Protein AF-A0A948CET1-F1 (afdb_monomer_lite)

Radius of gyration: 19.05 Å; chains: 1; bounding box: 49×16×58 Å

pLDDT: mean 86.16, std 8.29, range [54.81, 95.75]

Structure (mmCIF, N/CA/C/O backbone):
data_AF-A0A948CET1-F1
#
_entry.id   AF-A0A948CET1-F1
#
loop_
_atom_site.group_PDB
_atom_site.id
_atom_site.type_symbol
_atom_site.label_atom_id
_atom_site.label_alt_id
_atom_site.label_comp_id
_atom_site.label_asym_id
_atom_site.label_entity_id
_atom_site.label_seq_id
_atom_site.pdbx_PDB_ins_code
_atom_site.Cartn_x
_atom_site.Cartn_y
_atom_site.Cartn_z
_atom_site.occupancy
_atom_site.B_iso_or_equiv
_atom_site.auth_seq_id
_atom_site.auth_comp_id
_atom_site.auth_asym_id
_atom_site.auth_atom_id
_atom_site.pdbx_PDB_model_num
ATOM 1 N N . ALA A 1 1 ? -17.661 4.300 -6.082 1.00 70.94 1 ALA A N 1
ATOM 2 C CA . ALA A 1 1 ? -18.390 3.998 -4.827 1.00 70.94 1 ALA A CA 1
ATOM 3 C C . ALA A 1 1 ? -17.605 3.062 -3.899 1.00 70.94 1 ALA A C 1
ATOM 5 O O . ALA A 1 1 ? -17.357 3.451 -2.766 1.00 70.94 1 ALA A O 1
ATOM 6 N N . GLY A 1 2 ? -17.161 1.880 -4.358 1.00 86.94 2 GLY A N 1
ATOM 7 C CA . GLY A 1 2 ? -16.463 0.899 -3.504 1.00 86.94 2 GLY A CA 1
ATOM 8 C C . GLY A 1 2 ? -15.190 1.414 -2.816 1.00 86.94 2 GLY A C 1
ATOM 9 O O . GLY A 1 2 ? -15.046 1.249 -1.611 1.00 86.94 2 GLY A O 1
ATOM 10 N N . ILE A 1 3 ? -14.314 2.117 -3.545 1.00 87.12 3 ILE A N 1
ATOM 11 C CA . ILE A 1 3 ? -13.064 2.674 -2.987 1.00 87.12 3 ILE A CA 1
ATOM 12 C C . ILE A 1 3 ? -13.349 3.697 -1.878 1.00 87.12 3 ILE A C 1
ATOM 14 O O . ILE A 1 3 ? -12.733 3.655 -0.820 1.00 87.12 3 ILE A O 1
ATOM 18 N N . ALA A 1 4 ? -14.333 4.577 -2.079 1.00 90.00 4 ALA A N 1
ATOM 19 C CA . ALA A 1 4 ? -14.726 5.563 -1.074 1.00 90.00 4 ALA A CA 1
ATOM 20 C C . ALA A 1 4 ? -15.278 4.899 0.200 1.00 90.00 4 ALA A C 1
ATOM 22 O O . ALA A 1 4 ? -14.946 5.318 1.306 1.00 90.00 4 ALA A O 1
ATOM 23 N N . ALA A 1 5 ? -16.071 3.832 0.056 1.00 92.25 5 ALA A N 1
ATOM 24 C CA . ALA A 1 5 ? -16.561 3.060 1.196 1.00 92.25 5 ALA A CA 1
ATOM 25 C C . ALA A 1 5 ? -15.417 2.358 1.950 1.00 92.25 5 ALA A C 1
ATOM 27 O O . ALA A 1 5 ? -15.387 2.389 3.179 1.00 92.25 5 ALA A O 1
ATOM 28 N N . ALA A 1 6 ? -14.449 1.782 1.231 1.00 91.44 6 ALA A N 1
ATOM 29 C CA . ALA A 1 6 ? -13.263 1.167 1.828 1.00 91.44 6 ALA A CA 1
ATOM 30 C C . ALA A 1 6 ? -12.392 2.194 2.573 1.00 91.44 6 ALA A C 1
ATOM 32 O O . ALA A 1 6 ? -11.947 1.933 3.690 1.00 91.44 6 ALA A O 1
ATOM 33 N N . ALA A 1 7 ? -12.213 3.389 2.003 1.00 90.75 7 ALA A N 1
ATOM 34 C CA . ALA A 1 7 ? -11.509 4.488 2.657 1.00 90.75 7 ALA A CA 1
ATOM 35 C C . ALA A 1 7 ? -12.228 4.943 3.940 1.00 90.75 7 ALA A C 1
ATOM 37 O O . ALA A 1 7 ? -11.589 5.110 4.980 1.00 90.75 7 ALA A O 1
ATOM 38 N N . ALA A 1 8 ? -13.559 5.075 3.898 1.00 92.44 8 ALA A N 1
ATOM 39 C CA . ALA A 1 8 ? -14.362 5.412 5.072 1.00 92.44 8 ALA A CA 1
ATOM 40 C C . ALA A 1 8 ? -14.257 4.337 6.170 1.00 92.44 8 ALA A C 1
ATOM 42 O O . ALA A 1 8 ? -14.066 4.669 7.342 1.00 92.44 8 ALA A O 1
ATOM 43 N N . LEU A 1 9 ? -14.313 3.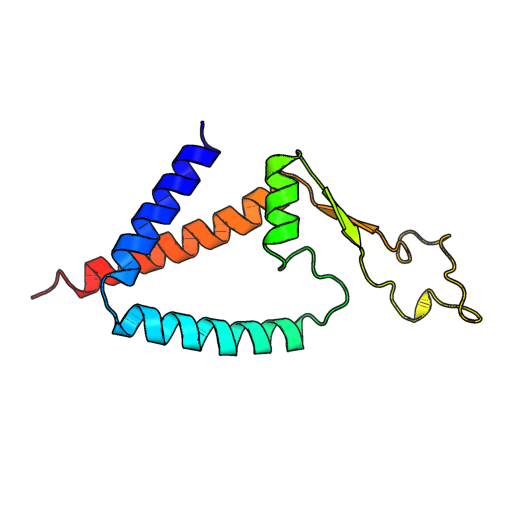053 5.792 1.00 93.06 9 LEU A N 1
ATOM 44 C CA . LEU A 1 9 ? -14.109 1.926 6.706 1.00 93.06 9 LEU A CA 1
ATOM 45 C C . LEU A 1 9 ? -12.721 1.986 7.362 1.00 93.06 9 LEU A C 1
ATOM 47 O O . LEU A 1 9 ? -12.606 1.816 8.576 1.00 93.06 9 LEU A O 1
ATOM 51 N N . GLY A 1 10 ? -11.678 2.262 6.576 1.00 90.38 10 GLY A N 1
ATOM 52 C CA . GLY A 1 10 ? -10.311 2.405 7.074 1.00 90.38 10 GLY A CA 1
ATOM 53 C C . GLY A 1 10 ? -10.173 3.545 8.080 1.00 90.38 10 GLY A C 1
ATOM 54 O O . GLY A 1 10 ? -9.629 3.342 9.165 1.00 90.38 10 GLY A O 1
ATOM 55 N N . GLY A 1 11 ? -10.734 4.717 7.771 1.00 89.44 11 GLY A N 1
ATOM 56 C CA . GLY A 1 11 ? -10.743 5.866 8.682 1.00 89.44 11 GLY A CA 1
ATOM 57 C C . GLY A 1 11 ? -11.474 5.578 9.997 1.00 89.44 11 GLY A C 1
ATOM 58 O O . GLY A 1 11 ? -10.976 5.909 11.077 1.00 89.44 11 GLY A O 1
ATOM 59 N N . TYR A 1 12 ? -12.619 4.897 9.925 1.00 91.06 12 TYR A N 1
ATOM 60 C CA . TYR A 1 12 ? -13.351 4.444 11.107 1.00 91.06 12 TYR A CA 1
ATOM 61 C C . TYR A 1 12 ? -12.523 3.465 11.955 1.00 91.06 12 TYR A C 1
ATOM 63 O O . TYR A 1 12 ? -12.376 3.659 13.165 1.00 91.06 12 TYR A O 1
ATOM 71 N N . ALA A 1 13 ? -11.932 2.446 11.325 1.00 88.25 13 ALA A N 1
ATOM 72 C CA . ALA A 1 13 ? -11.128 1.438 12.011 1.00 88.25 13 ALA A CA 1
ATOM 73 C C . ALA A 1 13 ? -9.892 2.047 12.691 1.00 88.25 13 ALA A C 1
ATOM 75 O O . ALA A 1 13 ? -9.616 1.709 13.847 1.00 88.25 13 ALA A O 1
ATOM 76 N N . LEU A 1 14 ? -9.202 2.972 12.011 1.00 86.75 14 LEU A N 1
ATOM 77 C CA . LEU A 1 14 ? -8.073 3.726 12.563 1.00 86.75 14 LEU A CA 1
ATOM 78 C C . LEU A 1 14 ? -8.490 4.549 13.776 1.00 86.75 14 LEU A C 1
ATOM 80 O O . LEU A 1 14 ? -7.829 4.473 14.806 1.00 86.75 14 LEU A O 1
ATOM 84 N N . THR A 1 15 ? -9.605 5.275 13.685 1.00 88.12 15 THR A N 1
ATOM 85 C CA . THR A 1 15 ? -10.104 6.123 14.779 1.00 88.12 15 THR A CA 1
ATOM 86 C C . THR A 1 15 ? -10.422 5.298 16.026 1.00 88.12 15 THR A C 1
ATOM 88 O O . THR A 1 15 ? -10.077 5.678 17.147 1.00 88.12 15 THR A O 1
ATOM 91 N N . MET A 1 16 ? -11.046 4.133 15.843 1.00 87.62 16 MET A N 1
ATOM 92 C CA . MET A 1 16 ? -11.332 3.217 16.947 1.00 87.62 16 MET A CA 1
ATOM 93 C C . MET A 1 16 ? -10.061 2.629 17.569 1.00 87.62 16 MET A C 1
ATOM 95 O O . MET A 1 16 ? -9.976 2.460 18.791 1.00 87.62 16 MET A O 1
ATOM 99 N N . LEU A 1 17 ? -9.048 2.370 16.743 1.00 82.88 17 LEU A N 1
ATOM 100 C CA . LEU A 1 17 ? -7.770 1.822 17.176 1.00 82.88 17 LEU A CA 1
ATOM 101 C C . LEU A 1 17 ? -6.917 2.870 17.924 1.00 82.88 17 LEU A C 1
ATOM 103 O O . LEU A 1 17 ? -6.379 2.576 18.995 1.00 82.88 17 LEU A O 1
ATOM 107 N N . SER A 1 18 ? -6.883 4.116 17.442 1.00 84.94 18 SER A N 1
ATOM 108 C CA . SER A 1 18 ? -6.117 5.240 18.007 1.00 84.94 18 SER A CA 1
ATOM 109 C C . SER A 1 18 ? -6.782 5.938 19.195 1.00 84.94 18 SER A C 1
ATOM 111 O O . SER A 1 18 ? -6.291 6.959 19.672 1.00 84.94 18 SER A O 1
ATOM 113 N N . ARG A 1 19 ? -7.887 5.396 19.718 1.00 84.25 19 ARG A N 1
ATOM 114 C CA . ARG A 1 19 ? -8.577 5.949 20.896 1.00 84.25 19 ARG A CA 1
ATOM 115 C C . ARG A 1 19 ? -7.709 5.938 22.169 1.00 84.25 19 ARG A C 1
ATOM 117 O O . ARG A 1 19 ? -8.041 6.605 23.142 1.00 84.25 19 ARG A O 1
ATOM 124 N N . SER A 1 20 ? -6.607 5.182 22.177 1.00 75.69 20 SER A N 1
ATOM 125 C CA . SER A 1 20 ? -5.612 5.166 23.256 1.00 75.69 20 SER A CA 1
ATOM 126 C C . SER A 1 20 ? -4.343 5.907 22.831 1.00 75.69 20 SER A C 1
ATOM 128 O O . SER A 1 20 ? -3.722 5.552 21.833 1.00 75.69 20 SER A O 1
ATOM 130 N N . THR A 1 21 ? -3.912 6.887 23.627 1.00 81.38 21 THR A N 1
ATOM 131 C CA . THR A 1 21 ? -2.649 7.620 23.417 1.00 81.38 21 THR A CA 1
ATOM 132 C C . THR A 1 21 ? -1.435 6.690 23.401 1.00 81.38 21 THR A C 1
ATOM 134 O O . THR A 1 21 ? -0.538 6.856 22.578 1.00 81.38 21 THR A O 1
ATOM 137 N N . VAL A 1 22 ? -1.441 5.660 24.254 1.00 82.69 22 VAL A N 1
ATOM 138 C CA . VAL A 1 22 ? -0.395 4.628 24.319 1.00 82.69 22 VAL A CA 1
ATOM 139 C C . VAL A 1 22 ? -0.308 3.850 23.009 1.00 82.69 22 VAL A C 1
ATOM 141 O O . VAL A 1 22 ? 0.791 3.585 22.528 1.00 82.69 22 VAL A O 1
ATOM 144 N N . PHE A 1 23 ? -1.453 3.525 22.401 1.00 82.25 23 PHE A N 1
ATOM 145 C CA . PHE A 1 23 ? -1.468 2.852 21.105 1.00 82.25 23 PHE A CA 1
ATOM 146 C C . PHE A 1 23 ? -0.824 3.722 20.024 1.00 82.25 23 PHE A C 1
ATOM 148 O O . PHE A 1 23 ? 0.033 3.237 19.293 1.00 82.25 23 PHE A O 1
ATOM 155 N N . SER A 1 24 ? -1.185 5.005 19.945 1.00 86.12 24 SER A N 1
ATOM 156 C CA . SER A 1 24 ? -0.628 5.913 18.936 1.00 86.12 24 SER A CA 1
ATOM 157 C C . SER A 1 24 ? 0.891 6.060 19.069 1.00 86.12 24 SER A C 1
ATOM 159 O O . SER A 1 24 ? 1.597 6.008 18.066 1.00 86.12 24 SER A O 1
ATOM 161 N N . LEU A 1 25 ? 1.412 6.168 20.297 1.00 89.56 25 LEU A N 1
ATOM 162 C CA . LEU A 1 25 ? 2.859 6.207 20.542 1.00 89.56 25 LEU A CA 1
ATOM 163 C C . LEU A 1 25 ? 3.547 4.896 20.145 1.00 89.56 25 LEU A C 1
ATOM 165 O O . LEU A 1 25 ? 4.567 4.919 19.458 1.00 89.56 25 LEU A O 1
ATOM 169 N N . GLY A 1 26 ? 2.971 3.757 20.539 1.00 88.12 26 GLY A N 1
ATOM 170 C CA . GLY A 1 26 ? 3.484 2.441 20.164 1.00 88.12 26 GLY A CA 1
ATOM 171 C C . GLY A 1 26 ? 3.471 2.217 18.651 1.00 88.12 26 GLY A C 1
ATOM 172 O O . GLY A 1 26 ? 4.425 1.667 18.110 1.00 88.12 26 GLY A O 1
ATOM 173 N N . LEU A 1 27 ? 2.436 2.695 17.957 1.00 87.75 27 LEU A N 1
ATOM 174 C CA . LEU A 1 27 ? 2.336 2.628 16.503 1.00 87.75 27 LEU A CA 1
ATOM 175 C C . LEU A 1 27 ? 3.413 3.481 15.833 1.00 87.75 27 LEU A C 1
ATOM 177 O O . LEU A 1 27 ? 4.091 2.986 14.941 1.00 87.75 27 LEU A O 1
ATOM 181 N N . LEU A 1 28 ? 3.603 4.732 16.264 1.00 90.81 28 LEU A N 1
ATOM 182 C CA . LEU A 1 28 ? 4.637 5.609 15.705 1.00 90.81 28 LEU A CA 1
ATOM 183 C C . LEU A 1 28 ? 6.038 5.013 15.886 1.00 90.81 28 LEU A C 1
ATOM 185 O O . LEU A 1 28 ? 6.826 5.007 14.943 1.00 90.81 28 LEU A O 1
ATOM 189 N N . PHE A 1 29 ? 6.324 4.468 17.071 1.00 93.62 29 PHE A N 1
ATOM 190 C CA . PHE A 1 29 ? 7.580 3.770 17.339 1.00 93.62 29 PHE A CA 1
ATOM 191 C C . PHE A 1 29 ? 7.725 2.495 16.495 1.00 93.62 29 PHE A C 1
ATOM 193 O O . PHE A 1 29 ? 8.774 2.241 15.910 1.00 93.62 29 PHE A O 1
ATOM 200 N N . GLY A 1 30 ? 6.662 1.698 16.393 1.00 91.44 30 GLY A N 1
ATOM 201 C CA . GLY A 1 30 ? 6.657 0.488 15.580 1.00 91.44 30 GLY A CA 1
ATOM 202 C C . GLY A 1 30 ? 6.904 0.790 14.105 1.00 91.44 30 GLY A C 1
ATOM 203 O O . GLY A 1 30 ? 7.733 0.134 13.486 1.00 91.44 30 GLY A O 1
ATOM 204 N N . VAL A 1 31 ? 6.240 1.808 13.553 1.00 89.81 31 VAL A N 1
ATOM 205 C CA . VAL A 1 31 ? 6.394 2.223 12.152 1.00 89.81 31 VAL A CA 1
ATOM 206 C C . VAL A 1 31 ? 7.791 2.776 11.884 1.00 89.81 31 VAL A C 1
ATOM 208 O O . VAL A 1 31 ? 8.366 2.448 10.850 1.00 89.81 31 VAL A O 1
ATOM 211 N N . SER A 1 32 ? 8.374 3.563 12.793 1.00 92.25 32 SER A N 1
ATOM 212 C CA . SER A 1 32 ? 9.725 4.098 12.586 1.00 92.25 32 SER A CA 1
ATOM 213 C C . SER A 1 32 ? 10.787 2.996 12.576 1.00 92.25 32 SER A C 1
ATOM 215 O O . SER A 1 32 ? 11.644 2.977 11.691 1.00 92.25 32 SER A O 1
ATOM 217 N N . VAL A 1 33 ? 10.698 2.035 13.500 1.00 94.50 33 VAL A N 1
ATOM 218 C CA . VAL A 1 33 ? 11.636 0.905 13.572 1.00 94.50 33 VAL A CA 1
ATOM 219 C C . VAL A 1 33 ? 11.405 -0.078 12.427 1.00 94.50 33 VAL A C 1
ATOM 221 O O . VAL A 1 33 ? 12.342 -0.412 11.703 1.00 94.50 33 VAL A O 1
ATOM 224 N N . ALA A 1 34 ? 10.165 -0.537 12.238 1.00 90.69 34 ALA A N 1
ATOM 225 C CA . ALA A 1 34 ? 9.838 -1.524 11.213 1.00 90.69 34 ALA A CA 1
ATOM 226 C C . ALA A 1 34 ? 10.038 -0.961 9.805 1.00 90.69 34 ALA A C 1
ATOM 228 O O . ALA A 1 34 ? 10.547 -1.672 8.947 1.00 90.69 34 ALA A O 1
ATOM 229 N N . GLY A 1 35 ? 9.699 0.311 9.576 1.00 86.50 35 GLY A N 1
ATOM 230 C CA . GLY A 1 35 ? 9.935 0.988 8.304 1.00 86.50 35 GLY A CA 1
ATOM 231 C C . GLY A 1 35 ? 11.422 1.061 7.967 1.00 86.50 35 GLY A C 1
ATOM 232 O O . GLY A 1 35 ? 11.812 0.702 6.860 1.00 86.50 35 GLY A O 1
ATOM 233 N N . GLY A 1 36 ? 12.267 1.428 8.936 1.00 86.38 36 GLY A N 1
ATOM 234 C CA . GLY A 1 36 ? 13.720 1.418 8.749 1.00 86.38 36 GLY A CA 1
ATOM 235 C C . GLY A 1 36 ? 14.268 0.021 8.445 1.00 86.38 36 GLY A C 1
ATOM 236 O O . GLY A 1 36 ? 15.061 -0.142 7.519 1.00 86.38 36 GLY A O 1
ATOM 237 N N . LEU A 1 37 ? 13.807 -1.000 9.177 1.00 89.56 37 LEU A N 1
ATOM 238 C CA . LEU A 1 37 ? 14.216 -2.389 8.945 1.00 89.56 37 LEU A CA 1
ATOM 239 C C . LEU A 1 37 ? 13.790 -2.887 7.558 1.00 89.56 37 LEU A C 1
ATOM 241 O O . LEU A 1 37 ? 14.565 -3.539 6.867 1.00 89.56 37 LEU A O 1
ATOM 245 N N . LEU A 1 38 ? 12.562 -2.569 7.154 1.0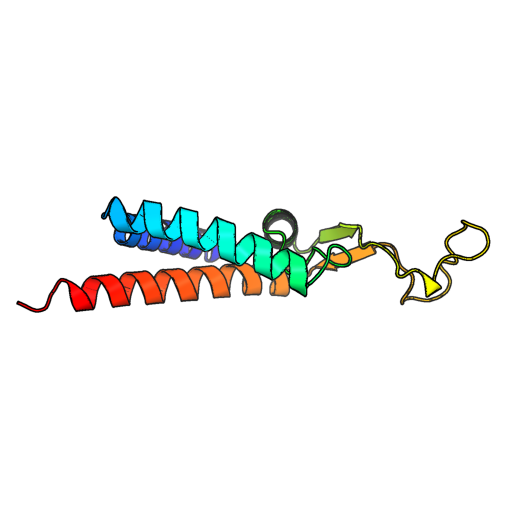0 85.31 38 LEU A N 1
ATOM 246 C CA . LEU A 1 38 ? 11.976 -2.982 5.884 1.00 85.31 38 LEU A CA 1
ATOM 247 C C . LEU A 1 38 ? 12.680 -2.319 4.694 1.00 85.31 38 LEU A C 1
ATOM 249 O O . LEU A 1 38 ? 12.957 -2.975 3.694 1.00 85.31 38 LEU A O 1
ATOM 253 N N . LEU A 1 39 ? 13.053 -1.045 4.817 1.00 83.44 39 LEU A N 1
ATOM 254 C CA . LEU A 1 39 ? 13.874 -0.373 3.808 1.00 83.44 39 LEU A CA 1
ATOM 255 C C . LEU A 1 39 ? 15.284 -0.970 3.725 1.00 83.44 39 LEU A C 1
ATOM 257 O O . LEU A 1 39 ? 15.829 -1.097 2.630 1.00 83.44 39 LEU A O 1
ATOM 261 N N . ALA A 1 40 ? 15.862 -1.383 4.856 1.00 85.94 40 ALA A N 1
ATOM 262 C CA . ALA A 1 40 ? 17.171 -2.029 4.874 1.00 85.94 40 ALA A CA 1
ATOM 263 C C . ALA A 1 40 ? 17.167 -3.416 4.205 1.00 85.94 40 ALA A C 1
ATOM 265 O O . ALA A 1 40 ? 18.179 -3.807 3.627 1.00 85.94 40 ALA A O 1
ATOM 266 N N . THR A 1 41 ? 16.057 -4.162 4.266 1.00 85.44 41 THR A N 1
ATOM 267 C CA . THR A 1 41 ? 15.962 -5.502 3.661 1.00 85.44 41 THR A CA 1
ATOM 268 C C . THR A 1 41 ? 15.617 -5.471 2.178 1.00 85.44 41 THR A C 1
ATOM 270 O O . THR A 1 41 ? 16.169 -6.259 1.414 1.00 85.44 41 THR A O 1
ATOM 273 N N . ILE A 1 42 ? 14.707 -4.586 1.766 1.00 80.06 42 ILE A N 1
ATOM 274 C CA . ILE A 1 42 ? 14.238 -4.496 0.374 1.00 80.06 42 ILE A CA 1
ATOM 275 C C . ILE A 1 42 ? 15.238 -3.702 -0.482 1.00 80.06 42 ILE A C 1
ATOM 277 O O . ILE A 1 42 ? 15.424 -3.992 -1.665 1.00 80.06 42 ILE A O 1
ATOM 281 N N . GLY A 1 43 ? 15.945 -2.748 0.129 1.00 74.00 43 GLY A N 1
ATOM 282 C CA . GLY A 1 43 ? 16.860 -1.850 -0.564 1.00 74.00 43 GLY A CA 1
ATOM 283 C C . GLY A 1 43 ? 16.130 -0.811 -1.432 1.00 74.00 43 GLY A C 1
ATOM 284 O O . GLY A 1 43 ? 14.922 -0.893 -1.639 1.00 74.00 43 GLY A O 1
ATOM 285 N N . PRO A 1 44 ? 16.850 0.196 -1.955 1.00 71.50 44 PRO A N 1
ATOM 286 C CA . PRO A 1 44 ? 16.245 1.328 -2.664 1.00 71.50 44 PRO A CA 1
ATOM 287 C C . PRO A 1 44 ? 15.897 1.043 -4.134 1.00 71.50 44 PRO A C 1
ATOM 289 O O . PRO A 1 44 ? 15.451 1.948 -4.830 1.00 71.50 44 PRO A O 1
ATOM 292 N N . ARG A 1 45 ? 16.150 -0.174 -4.635 1.00 75.31 45 ARG A N 1
ATOM 293 C CA . ARG A 1 45 ? 16.154 -0.449 -6.082 1.00 75.31 45 ARG A CA 1
ATOM 294 C C . ARG A 1 45 ? 14.759 -0.448 -6.698 1.00 7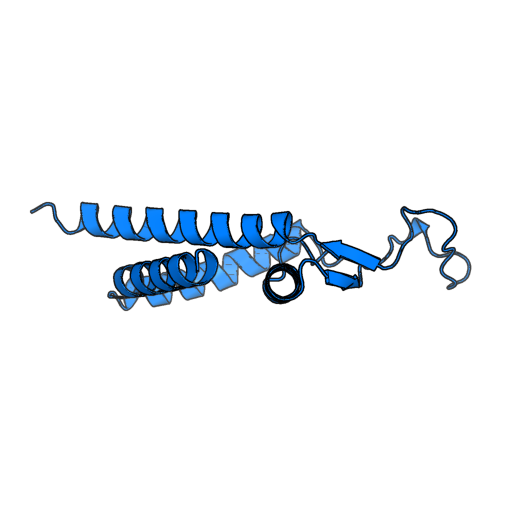5.31 45 ARG A C 1
ATOM 296 O O . ARG A 1 45 ? 14.585 0.117 -7.770 1.00 75.31 45 ARG A O 1
ATOM 303 N N . ASP A 1 46 ? 13.781 -1.028 -6.004 1.00 81.19 46 ASP A N 1
ATOM 304 C CA . ASP A 1 46 ? 12.385 -1.055 -6.443 1.00 81.19 46 ASP A CA 1
ATOM 305 C C . ASP A 1 46 ? 11.443 -0.560 -5.329 1.00 81.19 46 ASP A C 1
ATOM 307 O O . ASP A 1 46 ? 11.002 -1.342 -4.480 1.00 81.19 46 ASP A O 1
ATOM 311 N N . PRO A 1 47 ? 11.134 0.750 -5.295 1.00 81.81 47 PRO A N 1
ATOM 312 C CA . PRO A 1 47 ? 10.255 1.320 -4.278 1.00 81.81 47 PRO A CA 1
ATOM 313 C C . PRO A 1 47 ? 8.765 1.037 -4.530 1.00 81.81 47 PRO A C 1
ATOM 315 O O . PRO A 1 47 ? 7.952 1.202 -3.618 1.00 81.81 47 PRO A O 1
ATOM 318 N N . GLY A 1 48 ? 8.372 0.603 -5.730 1.00 84.19 48 GLY A N 1
ATOM 319 C CA . GLY A 1 48 ? 6.966 0.519 -6.148 1.00 84.19 48 GLY A CA 1
ATOM 320 C C . GLY A 1 48 ? 6.053 -0.317 -5.243 1.00 84.19 48 GLY A C 1
ATOM 321 O O . GLY A 1 48 ? 4.924 0.108 -4.980 1.00 84.19 48 GLY A O 1
ATOM 322 N N . PRO A 1 49 ? 6.486 -1.479 -4.720 1.00 86.81 49 PRO A N 1
ATOM 323 C CA . PRO A 1 49 ? 5.661 -2.295 -3.829 1.00 86.81 49 PRO A CA 1
ATOM 324 C C . PRO A 1 49 ? 5.361 -1.662 -2.467 1.00 86.81 49 PRO A C 1
ATOM 326 O O . PRO A 1 49 ? 4.338 -1.987 -1.857 1.00 86.81 49 PRO A O 1
ATOM 329 N N . VAL A 1 50 ? 6.244 -0.784 -1.985 1.00 87.62 50 VAL A N 1
ATOM 330 C CA . VAL A 1 50 ? 6.217 -0.256 -0.612 1.00 87.62 50 VAL A CA 1
ATOM 331 C C . VAL A 1 50 ? 5.854 1.220 -0.538 1.00 87.62 50 VAL A C 1
ATOM 333 O O . VAL A 1 50 ? 5.326 1.648 0.486 1.00 87.62 50 VAL A O 1
ATOM 336 N N . ASP A 1 51 ? 6.102 1.991 -1.597 1.00 89.62 51 ASP A N 1
ATOM 337 C CA . ASP A 1 51 ? 5.816 3.420 -1.624 1.00 89.62 51 ASP A CA 1
ATOM 338 C C . ASP A 1 51 ? 4.297 3.661 -1.692 1.00 89.62 51 ASP A C 1
ATOM 340 O O . ASP A 1 51 ? 3.653 3.349 -2.705 1.00 89.62 51 ASP A O 1
ATOM 344 N N . PRO A 1 52 ? 3.689 4.241 -0.643 1.00 91.06 52 PRO A N 1
ATOM 345 C CA . PRO A 1 52 ? 2.258 4.504 -0.641 1.00 91.06 52 PRO A CA 1
ATOM 346 C C . PRO A 1 52 ? 1.858 5.509 -1.730 1.00 91.06 52 PRO A C 1
ATOM 348 O O . PRO A 1 52 ? 0.743 5.444 -2.234 1.00 91.06 52 PRO A O 1
ATOM 351 N N . THR A 1 53 ? 2.742 6.415 -2.139 1.00 93.00 53 THR A N 1
ATOM 352 C CA . THR A 1 53 ? 2.447 7.442 -3.147 1.00 93.00 53 THR A CA 1
ATOM 353 C C . THR A 1 53 ? 2.265 6.823 -4.528 1.00 93.00 53 THR A C 1
ATOM 355 O O . THR A 1 53 ? 1.294 7.132 -5.219 1.00 93.00 53 THR A O 1
ATOM 358 N N . ILE A 1 54 ? 3.153 5.902 -4.912 1.00 93.94 54 ILE A N 1
ATOM 359 C CA . ILE A 1 54 ? 3.084 5.201 -6.203 1.00 93.94 54 ILE A CA 1
ATOM 360 C C . ILE A 1 54 ? 1.820 4.334 -6.259 1.00 93.94 54 ILE A C 1
ATOM 362 O O . ILE A 1 54 ? 1.071 4.380 -7.235 1.00 93.94 54 ILE A O 1
ATOM 366 N N . ASN A 1 55 ? 1.522 3.590 -5.188 1.00 94.75 55 ASN A N 1
ATOM 367 C CA . ASN A 1 55 ? 0.315 2.762 -5.133 1.00 94.75 55 ASN A CA 1
ATOM 368 C C . ASN A 1 55 ? -0.972 3.615 -5.129 1.00 94.75 55 ASN A C 1
ATOM 370 O O . ASN A 1 55 ? -1.956 3.217 -5.753 1.00 94.75 55 ASN A O 1
ATOM 374 N N . ALA A 1 56 ? -0.978 4.802 -4.503 1.00 94.06 56 ALA A N 1
ATOM 375 C CA . ALA A 1 56 ? -2.100 5.747 -4.589 1.00 94.06 56 ALA A CA 1
ATOM 376 C C . ALA A 1 56 ? -2.349 6.192 -6.030 1.00 94.06 56 ALA A C 1
ATOM 378 O O . ALA A 1 56 ? -3.485 6.159 -6.506 1.00 94.06 56 ALA A O 1
ATOM 379 N N . GLN A 1 57 ? -1.284 6.594 -6.724 1.00 94.62 57 GLN A N 1
ATOM 380 C CA . GLN A 1 57 ? -1.369 7.031 -8.113 1.00 94.62 57 GLN A CA 1
ATOM 381 C C . GLN A 1 57 ? -1.877 5.911 -9.018 1.00 94.62 57 GLN A C 1
ATOM 383 O O . GLN A 1 57 ? -2.775 6.161 -9.816 1.00 94.62 57 GLN A O 1
ATOM 388 N N . ALA A 1 58 ? -1.400 4.676 -8.827 1.00 94.62 58 ALA A N 1
ATOM 389 C CA . ALA A 1 58 ? -1.897 3.515 -9.563 1.00 94.62 58 ALA A CA 1
ATOM 390 C C . ALA A 1 58 ? -3.412 3.306 -9.384 1.00 94.62 58 ALA A C 1
ATOM 392 O O . ALA A 1 58 ? -4.097 2.913 -10.323 1.00 94.62 58 ALA A O 1
ATOM 393 N N . VAL A 1 59 ? -3.963 3.599 -8.202 1.00 94.62 59 VAL A N 1
ATOM 394 C CA . VAL A 1 59 ? -5.411 3.489 -7.959 1.00 94.62 59 VAL A CA 1
ATOM 395 C C . VAL A 1 59 ? -6.200 4.633 -8.592 1.00 94.62 59 VAL A C 1
ATOM 397 O O . VAL A 1 59 ? -7.293 4.414 -9.110 1.00 94.62 59 VAL A O 1
ATOM 400 N N . ILE A 1 60 ? -5.673 5.855 -8.535 1.00 93.56 60 ILE A N 1
ATOM 401 C CA . ILE A 1 60 ? -6.366 7.054 -9.027 1.00 93.56 60 ILE A CA 1
ATOM 402 C C . ILE A 1 60 ? -6.361 7.114 -10.558 1.00 93.56 60 ILE A C 1
ATOM 404 O O . ILE A 1 60 ? -7.364 7.505 -11.152 1.00 93.56 60 ILE A O 1
ATOM 408 N N . ALA A 1 61 ? -5.241 6.746 -11.181 1.00 95.12 61 ALA A N 1
ATOM 409 C CA . ALA A 1 61 ? -5.003 6.900 -12.614 1.00 95.12 61 ALA A CA 1
ATOM 410 C C . ALA A 1 61 ? -5.206 5.609 -13.433 1.00 95.12 61 ALA A C 1
ATOM 412 O O . ALA A 1 61 ? -4.949 5.626 -14.631 1.00 95.12 61 ALA A O 1
ATOM 413 N N . ASP A 1 62 ? -5.692 4.524 -12.815 1.00 94.12 62 ASP A N 1
ATOM 414 C CA . ASP A 1 62 ? -5.803 3.190 -13.436 1.00 94.12 62 ASP A CA 1
ATOM 415 C C . ASP A 1 62 ? -4.450 2.652 -13.939 1.00 94.12 62 ASP A C 1
ATOM 417 O O . ASP A 1 62 ? -4.264 2.232 -15.079 1.00 94.12 62 ASP A O 1
ATOM 421 N N . GLY A 1 63 ? -3.474 2.695 -13.038 1.00 93.31 63 GLY A N 1
ATOM 422 C CA . GLY A 1 63 ? -2.083 2.350 -13.275 1.00 93.31 63 GLY A CA 1
ATOM 423 C C . GLY A 1 63 ? -1.156 3.563 -13.239 1.00 93.31 63 GLY A C 1
ATOM 424 O O . GLY A 1 63 ? -1.575 4.711 -13.369 1.00 93.31 63 GLY A O 1
ATOM 425 N N . THR A 1 64 ? 0.127 3.316 -12.990 1.00 95.56 64 THR A N 1
ATOM 426 C CA . THR A 1 64 ? 1.166 4.351 -13.040 1.00 95.56 64 THR A CA 1
ATOM 427 C C . THR A 1 64 ? 2.512 3.747 -13.416 1.00 95.56 64 THR A C 1
ATOM 429 O O . THR A 1 64 ? 2.755 2.557 -13.201 1.00 95.56 64 THR A O 1
ATOM 432 N N . THR A 1 65 ? 3.400 4.576 -13.951 1.00 93.75 65 THR A N 1
ATOM 433 C CA . THR A 1 65 ? 4.805 4.236 -14.180 1.00 93.75 65 THR A CA 1
ATOM 434 C C . THR A 1 65 ? 5.682 5.041 -13.236 1.00 93.75 65 THR A C 1
ATOM 436 O O . THR A 1 65 ? 5.423 6.221 -13.004 1.00 93.75 65 THR A O 1
ATOM 439 N N . TYR A 1 66 ? 6.730 4.425 -12.709 1.00 90.69 66 TYR A N 1
ATOM 440 C CA . TYR A 1 66 ? 7.646 5.043 -11.756 1.00 90.69 66 TYR A CA 1
ATOM 441 C C . TYR A 1 66 ? 9.088 4.686 -12.095 1.00 90.69 66 TYR A C 1
ATOM 443 O O . TYR A 1 66 ? 9.349 3.736 -12.829 1.00 90.69 66 TYR A O 1
ATOM 451 N N . TYR A 1 67 ? 10.027 5.465 -11.568 1.00 88.38 67 TYR A N 1
ATOM 452 C CA . TYR A 1 67 ? 11.442 5.191 -11.766 1.00 88.38 67 TYR A CA 1
ATOM 453 C C . TYR A 1 67 ? 11.888 4.009 -10.901 1.00 88.38 67 TYR A C 1
ATOM 455 O O . TYR A 1 67 ? 11.631 3.989 -9.694 1.00 88.38 67 TYR A O 1
ATOM 463 N N . VAL A 1 68 ? 12.574 3.056 -11.523 1.00 88.94 68 VAL A N 1
ATOM 464 C CA . VAL A 1 68 ? 13.242 1.926 -10.864 1.00 88.94 68 VAL A CA 1
ATOM 465 C C . VAL A 1 68 ? 14.726 2.074 -11.145 1.00 88.94 68 VAL A C 1
ATOM 467 O O . VAL A 1 68 ? 15.102 2.321 -12.288 1.00 88.94 68 VAL A O 1
ATOM 470 N N . GLU A 1 69 ? 15.560 1.941 -10.116 1.00 85.56 69 GLU A N 1
ATOM 471 C CA . GLU A 1 69 ? 17.008 2.036 -10.295 1.00 85.56 69 GLU A CA 1
ATOM 472 C C . GLU A 1 69 ? 17.510 0.777 -11.020 1.00 85.56 69 GLU A C 1
ATOM 474 O O . GLU A 1 69 ? 17.402 -0.323 -10.456 1.00 85.56 69 GLU A O 1
ATOM 479 N N . PRO A 1 70 ? 18.065 0.899 -12.243 1.00 84.69 70 PRO A N 1
ATOM 480 C CA . PRO A 1 70 ? 18.579 -0.254 -12.961 1.00 84.69 70 PRO A CA 1
ATOM 481 C C . PRO A 1 70 ? 19.726 -0.915 -12.183 1.00 84.69 70 PRO A C 1
ATOM 483 O O . PRO A 1 70 ? 20.542 -0.230 -11.562 1.00 84.69 70 PRO A O 1
ATOM 486 N N . PRO A 1 71 ? 19.834 -2.252 -12.199 1.00 83.06 71 PRO A N 1
ATOM 487 C CA . PRO A 1 71 ? 20.930 -2.934 -11.526 1.00 83.06 71 PRO A CA 1
ATOM 488 C C . PRO A 1 71 ? 22.276 -2.620 -12.195 1.00 83.06 71 PRO A C 1
ATOM 490 O O . PRO A 1 71 ? 22.345 -2.422 -13.405 1.00 83.06 71 PRO A O 1
ATOM 493 N N . ASP A 1 72 ? 23.371 -2.677 -11.428 1.00 83.94 72 ASP A N 1
ATOM 494 C CA . ASP A 1 72 ? 24.725 -2.309 -11.889 1.00 83.94 72 ASP A CA 1
ATOM 495 C C . ASP A 1 72 ? 25.157 -3.032 -13.184 1.00 83.94 72 ASP A C 1
ATOM 497 O O . ASP A 1 72 ? 25.901 -2.484 -13.992 1.00 83.94 72 ASP A O 1
ATOM 501 N N . LYS A 1 73 ? 24.631 -4.246 -13.429 1.00 83.62 73 LYS A N 1
ATOM 502 C CA . LYS A 1 73 ? 24.851 -5.037 -14.658 1.00 83.62 73 LYS A CA 1
ATOM 503 C C . LYS A 1 73 ? 24.404 -4.330 -15.949 1.00 83.62 73 LYS A C 1
ATOM 505 O O . LYS A 1 73 ? 24.842 -4.719 -17.027 1.00 83.62 73 LYS A O 1
ATOM 510 N N . CYS A 1 74 ? 23.528 -3.336 -15.839 1.00 83.81 74 CYS A N 1
ATOM 511 C CA . CYS A 1 74 ? 22.945 -2.592 -16.954 1.00 83.81 74 CYS A CA 1
ATOM 512 C C . CYS A 1 74 ? 23.772 -1.369 -17.370 1.00 83.81 74 CYS A C 1
ATOM 514 O O . CYS A 1 74 ? 23.473 -0.736 -18.386 1.00 83.81 74 CYS A O 1
ATOM 516 N N . TYR A 1 75 ? 24.818 -1.040 -16.609 1.00 83.50 75 TYR A N 1
ATOM 517 C CA . TYR A 1 75 ? 25.707 0.076 -16.895 1.00 83.50 75 TYR A CA 1
ATOM 518 C C . TYR A 1 75 ? 26.985 -0.423 -17.580 1.00 83.50 75 TYR A C 1
ATOM 520 O O . TYR A 1 75 ? 27.731 -1.234 -17.027 1.00 83.50 75 TYR A O 1
ATOM 528 N N . ARG A 1 76 ? 27.280 0.099 -18.778 1.00 81.12 76 ARG A N 1
ATOM 529 C CA . ARG A 1 76 ? 28.582 -0.068 -19.446 1.00 81.12 76 ARG A CA 1
ATOM 530 C C . ARG A 1 76 ? 29.141 1.305 -19.795 1.00 81.12 76 ARG A C 1
ATOM 532 O O . ARG A 1 76 ? 28.447 2.110 -20.409 1.00 81.12 76 ARG A O 1
ATOM 539 N N . ASP A 1 77 ? 30.374 1.588 -19.384 1.00 79.81 77 ASP A N 1
ATOM 540 C CA . ASP A 1 77 ? 31.043 2.878 -19.621 1.00 79.81 77 ASP A CA 1
ATOM 541 C C . ASP A 1 77 ? 30.211 4.100 -19.164 1.00 79.81 77 ASP A C 1
ATOM 543 O O . ASP A 1 77 ? 30.139 5.113 -19.854 1.00 79.81 77 ASP A O 1
ATOM 547 N N . ASN A 1 78 ? 29.544 3.997 -18.005 1.00 73.50 78 ASN A N 1
ATOM 548 C CA . ASN A 1 78 ? 28.613 5.004 -17.461 1.00 73.50 78 ASN A CA 1
ATOM 549 C C . ASN A 1 78 ? 27.403 5.328 -18.360 1.00 73.50 78 ASN A C 1
ATOM 551 O O . ASN A 1 78 ? 26.725 6.332 -18.146 1.00 73.50 78 ASN A O 1
ATOM 555 N N . SER A 1 79 ? 27.111 4.478 -19.346 1.00 75.19 79 SER A N 1
ATOM 556 C CA . SER A 1 79 ? 25.911 4.554 -20.175 1.00 75.19 79 SER A CA 1
ATOM 557 C C . SER A 1 79 ? 24.973 3.386 -19.870 1.00 75.19 79 SER A C 1
ATOM 559 O O . SER A 1 79 ? 25.417 2.247 -19.695 1.00 75.19 79 SER A O 1
ATOM 561 N N . LEU A 1 80 ? 23.675 3.684 -19.776 1.00 72.00 80 LEU A N 1
ATOM 562 C CA . LEU A 1 80 ? 22.622 2.679 -19.646 1.00 72.00 80 LEU A CA 1
ATOM 563 C C . LEU A 1 80 ? 22.437 1.972 -20.988 1.00 72.00 80 LEU A C 1
ATOM 565 O O . LEU A 1 80 ? 22.172 2.621 -22.002 1.00 72.00 80 LEU A O 1
ATOM 569 N N . PHE A 1 81 ? 22.567 0.647 -20.997 1.00 71.56 81 PHE A N 1
ATOM 570 C CA . PHE A 1 81 ? 22.314 -0.156 -22.190 1.00 71.56 81 PHE A CA 1
ATOM 571 C C . PHE A 1 81 ? 20.876 -0.695 -22.154 1.00 71.56 81 PHE A C 1
ATOM 573 O O . PHE A 1 81 ? 20.614 -1.806 -21.704 1.00 71.56 81 PHE A O 1
ATOM 580 N N . ASP A 1 82 ? 19.931 0.124 -22.618 1.00 66.94 82 ASP A N 1
ATOM 581 C CA . ASP A 1 82 ? 18.475 -0.102 -22.543 1.00 66.94 82 ASP A CA 1
ATOM 582 C C . ASP A 1 82 ? 17.952 -1.062 -23.636 1.00 66.94 82 ASP A C 1
ATOM 584 O O . ASP A 1 82 ? 16.977 -0.794 -24.331 1.00 66.94 82 ASP A O 1
ATOM 588 N N . THR A 1 83 ? 18.678 -2.154 -23.900 1.00 67.06 83 THR A N 1
ATOM 589 C CA . THR A 1 83 ? 18.269 -3.169 -24.901 1.00 67.06 83 THR A CA 1
ATOM 590 C C . THR A 1 83 ? 17.718 -4.440 -24.255 1.00 67.06 83 THR A C 1
ATOM 592 O O . THR A 1 83 ? 17.131 -5.273 -24.942 1.00 67.06 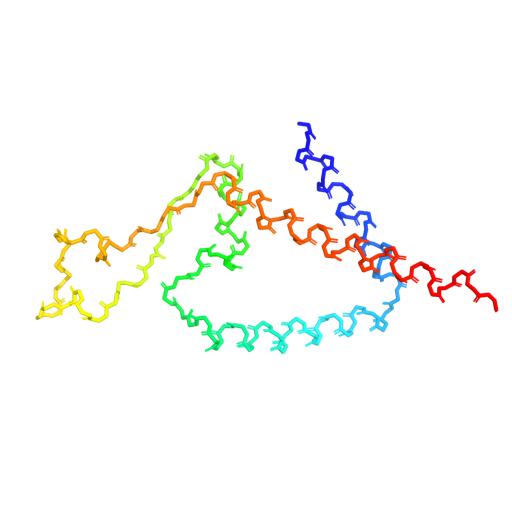83 THR A O 1
ATOM 595 N N . ASP A 1 84 ? 17.893 -4.587 -22.940 1.00 72.81 84 ASP A N 1
ATOM 596 C CA . ASP A 1 84 ? 17.358 -5.688 -22.143 1.00 72.81 84 ASP A CA 1
ATOM 597 C C . ASP A 1 84 ? 16.146 -5.182 -21.335 1.00 72.81 84 ASP A C 1
ATOM 599 O O . ASP A 1 84 ? 16.281 -4.169 -20.644 1.00 72.81 84 ASP A O 1
ATOM 603 N N . PRO A 1 85 ? 14.969 -5.838 -21.387 1.00 70.25 85 PRO A N 1
ATOM 604 C CA . PRO A 1 85 ? 13.829 -5.484 -20.536 1.00 70.25 85 PRO A CA 1
ATOM 605 C C . PRO A 1 85 ? 14.161 -5.480 -19.032 1.00 70.25 85 PRO A C 1
ATOM 607 O O . PRO A 1 85 ? 13.567 -4.699 -18.287 1.00 70.25 85 PRO A O 1
ATOM 610 N N . ASP A 1 86 ? 15.148 -6.266 -18.586 1.00 74.25 86 ASP A N 1
ATOM 611 C CA . ASP A 1 86 ? 15.643 -6.250 -17.199 1.00 74.25 86 ASP A CA 1
ATOM 612 C C . ASP A 1 86 ? 16.424 -4.970 -16.835 1.00 74.25 86 ASP A C 1
ATOM 614 O O . ASP A 1 86 ? 16.748 -4.750 -15.665 1.00 74.25 86 ASP A O 1
ATOM 618 N N . CYS A 1 87 ? 16.766 -4.147 -17.828 1.00 81.75 87 CYS A N 1
ATOM 619 C CA . CYS A 1 87 ? 17.507 -2.896 -17.680 1.00 81.75 87 CYS A CA 1
ATOM 620 C C . CYS A 1 87 ? 16.632 -1.649 -17.839 1.00 81.75 87 CYS A C 1
ATOM 622 O O . CYS A 1 87 ? 17.162 -0.536 -17.859 1.00 81.75 87 CYS A O 1
ATOM 624 N N . SER A 1 88 ? 15.307 -1.819 -17.905 1.00 83.75 88 SER A N 1
ATOM 625 C CA . SER A 1 88 ? 14.398 -0.681 -17.978 1.00 83.75 88 SER A CA 1
ATOM 626 C C . SER A 1 88 ? 14.450 0.138 -16.681 1.00 83.75 88 SER A C 1
ATOM 628 O O . SER A 1 88 ? 14.341 -0.394 -15.576 1.00 83.75 88 SER A O 1
ATOM 630 N N . ALA A 1 89 ? 14.578 1.458 -16.817 1.00 85.75 89 ALA A N 1
ATOM 631 C CA . ALA A 1 89 ? 14.521 2.395 -15.691 1.00 85.75 89 ALA A CA 1
ATOM 632 C C . ALA A 1 89 ? 13.075 2.748 -15.279 1.00 85.75 89 ALA A C 1
ATOM 634 O O . ALA A 1 89 ? 12.840 3.708 -14.541 1.00 85.75 89 ALA A O 1
ATOM 635 N N . GLN A 1 90 ? 12.087 2.017 -15.806 1.00 88.25 90 GLN A N 1
ATOM 636 C CA . GLN A 1 90 ? 10.664 2.282 -15.619 1.00 88.25 90 GLN A CA 1
ATOM 637 C C . GLN A 1 90 ? 9.969 1.033 -15.082 1.00 88.25 90 GLN A C 1
ATOM 639 O O . GLN A 1 90 ? 9.835 0.029 -15.776 1.00 88.25 90 GLN A O 1
ATOM 644 N N . GLY A 1 91 ? 9.472 1.117 -13.854 1.00 88.00 91 GLY A N 1
ATOM 645 C CA . GLY A 1 91 ? 8.528 0.155 -13.306 1.00 88.00 91 GLY A CA 1
ATOM 646 C C . GLY A 1 91 ? 7.098 0.554 -13.654 1.00 88.00 91 GLY A C 1
ATOM 647 O O . GLY A 1 91 ? 6.770 1.740 -13.721 1.00 88.00 91 GLY A O 1
ATOM 648 N N . ALA A 1 92 ? 6.224 -0.432 -13.836 1.00 92.44 92 ALA A N 1
ATOM 649 C CA . ALA A 1 92 ? 4.788 -0.220 -13.973 1.00 92.44 92 ALA A CA 1
ATOM 650 C C . ALA A 1 92 ? 4.062 -0.800 -12.757 1.00 92.44 92 ALA A C 1
ATOM 652 O O . ALA A 1 92 ? 4.425 -1.860 -12.248 1.00 92.44 92 ALA A O 1
ATOM 653 N N . ARG A 1 93 ? 3.020 -0.111 -12.294 1.00 93.75 93 ARG A N 1
ATOM 654 C CA . ARG A 1 93 ? 2.080 -0.628 -11.295 1.00 93.75 93 ARG A CA 1
ATOM 655 C C . ARG A 1 93 ? 0.688 -0.565 -11.868 1.00 93.75 93 ARG A C 1
ATOM 657 O O . ARG A 1 93 ? 0.242 0.486 -12.324 1.00 93.75 93 ARG A O 1
ATOM 664 N N . SER A 1 94 ? 0.001 -1.690 -11.815 1.00 95.75 94 SER A N 1
ATOM 665 C CA . SER A 1 94 ? -1.397 -1.793 -12.207 1.00 95.75 94 SER A CA 1
ATOM 666 C C . SER A 1 94 ? -2.331 -1.289 -11.102 1.00 95.75 94 SER A C 1
ATOM 668 O O . SER A 1 94 ? -1.984 -1.280 -9.915 1.00 95.75 94 SER A O 1
ATOM 670 N N . LEU A 1 95 ? -3.566 -0.945 -11.481 1.00 94.62 95 LEU A N 1
ATOM 671 C CA . LEU A 1 95 ? -4.658 -0.677 -10.540 1.00 94.62 95 LEU A CA 1
ATOM 672 C C . LEU A 1 95 ? -4.819 -1.811 -9.518 1.00 94.62 95 LEU A C 1
ATOM 674 O O . LEU A 1 95 ? -4.995 -1.558 -8.327 1.00 94.62 95 LEU A O 1
ATOM 678 N N . GLY A 1 96 ? -4.746 -3.064 -9.979 1.00 95.25 96 GLY A N 1
ATOM 679 C CA . GLY A 1 96 ? -4.914 -4.246 -9.135 1.00 95.25 96 GLY A CA 1
ATOM 680 C C . GLY A 1 96 ? -3.857 -4.343 -8.037 1.00 95.25 96 GLY A C 1
ATOM 681 O O . GLY A 1 96 ? -4.191 -4.634 -6.890 1.00 95.25 96 GLY A O 1
ATOM 682 N N . GLU A 1 97 ? -2.600 -4.037 -8.355 1.00 94.25 97 GLU A N 1
ATOM 683 C CA . GLU A 1 97 ? -1.511 -4.038 -7.374 1.00 94.25 97 GLU A CA 1
ATOM 684 C C . GLU A 1 97 ? -1.644 -2.901 -6.359 1.00 94.25 97 GLU A C 1
ATOM 686 O O . GLU A 1 97 ? -1.455 -3.128 -5.161 1.00 94.25 97 GLU A O 1
ATOM 691 N N . GLY A 1 98 ? -2.032 -1.704 -6.810 1.00 92.88 98 GLY A N 1
ATOM 692 C CA . GLY A 1 98 ? -2.314 -0.582 -5.912 1.00 92.88 98 GLY A CA 1
ATOM 693 C C . GLY A 1 98 ? -3.479 -0.885 -4.964 1.00 92.88 98 GLY A C 1
ATOM 694 O O . GLY A 1 98 ? -3.385 -0.662 -3.753 1.00 92.88 98 GLY A O 1
ATOM 695 N N . LEU A 1 99 ? -4.560 -1.476 -5.485 1.00 94.81 99 LEU A N 1
ATOM 696 C CA . LEU A 1 99 ? -5.698 -1.925 -4.678 1.00 94.81 99 LEU A CA 1
ATOM 697 C C . LEU A 1 99 ? -5.304 -3.030 -3.696 1.00 94.81 99 LEU A C 1
ATOM 699 O O . LEU A 1 99 ? -5.760 -3.004 -2.554 1.00 94.81 99 LEU A O 1
ATOM 703 N N . ALA A 1 100 ? -4.460 -3.978 -4.104 1.00 95.31 100 ALA A N 1
ATOM 704 C CA . ALA A 1 100 ? -3.970 -5.031 -3.222 1.0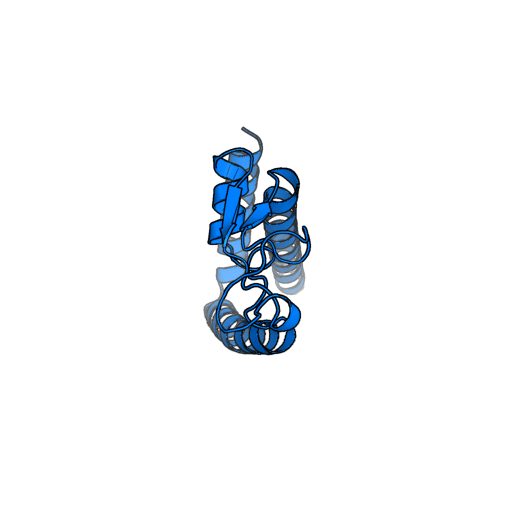0 95.31 100 ALA A CA 1
ATOM 705 C C . ALA A 1 100 ? -3.145 -4.451 -2.063 1.00 95.31 100 ALA A C 1
ATOM 707 O O . ALA A 1 100 ? -3.379 -4.825 -0.913 1.00 95.31 100 ALA A O 1
ATOM 708 N N . HIS A 1 101 ? -2.253 -3.492 -2.340 1.00 93.88 101 HIS A N 1
ATOM 709 C CA . HIS A 1 101 ? -1.457 -2.812 -1.315 1.00 93.88 101 HIS A CA 1
ATOM 710 C C . HIS A 1 101 ? -2.355 -2.178 -0.237 1.00 93.88 101 HIS A C 1
ATOM 712 O O . HIS A 1 101 ? -2.225 -2.480 0.953 1.00 93.88 101 HIS A O 1
ATOM 718 N N . TYR A 1 102 ? -3.340 -1.370 -0.640 1.00 94.56 102 TYR A N 1
ATOM 719 C CA . TYR A 1 102 ? -4.274 -0.762 0.316 1.00 94.56 102 TYR A CA 1
ATOM 720 C C . TYR A 1 102 ? -5.254 -1.751 0.942 1.00 94.56 102 TYR A C 1
ATOM 722 O O . TYR A 1 102 ? -5.638 -1.574 2.097 1.00 94.56 102 TYR A O 1
ATOM 730 N N . GLY A 1 103 ? -5.646 -2.797 0.219 1.00 94.69 103 GLY A N 1
ATOM 731 C CA . GLY A 1 103 ? -6.499 -3.864 0.733 1.00 94.69 103 GLY A CA 1
ATOM 732 C C . GLY A 1 103 ? -5.839 -4.615 1.889 1.00 94.69 103 GLY A C 1
ATOM 733 O O . GLY A 1 103 ? -6.486 -4.857 2.908 1.00 94.69 103 GLY A O 1
ATOM 734 N N . VAL A 1 104 ? -4.539 -4.910 1.779 1.00 95.12 104 VAL A N 1
ATOM 735 C CA . VAL A 1 104 ? -3.755 -5.512 2.868 1.00 95.12 104 VAL A CA 1
ATOM 736 C C . VAL A 1 104 ? -3.688 -4.571 4.067 1.00 95.12 104 VAL A C 1
ATOM 738 O O . VAL A 1 104 ? -3.990 -4.999 5.181 1.00 95.12 104 VAL A O 1
ATOM 741 N N . LEU A 1 105 ? -3.364 -3.289 3.859 1.00 92.75 105 LEU A N 1
ATOM 742 C CA . LEU A 1 105 ? -3.329 -2.304 4.948 1.00 92.75 105 LEU A CA 1
ATOM 743 C C . LEU A 1 105 ? -4.683 -2.191 5.656 1.00 92.75 105 LEU A C 1
ATOM 745 O O . LEU A 1 105 ? -4.747 -2.227 6.886 1.00 92.75 105 LEU A O 1
ATOM 749 N N . LEU A 1 106 ? -5.770 -2.118 4.889 1.00 94.81 106 LEU A N 1
ATOM 750 C CA . LEU A 1 106 ? -7.127 -2.073 5.421 1.00 94.81 106 LEU A CA 1
ATOM 751 C C . LEU A 1 106 ? -7.457 -3.334 6.228 1.00 94.81 106 LEU A C 1
ATOM 753 O O . LEU A 1 106 ? -8.017 -3.230 7.320 1.00 94.81 106 LEU A O 1
ATOM 757 N N . GLY A 1 107 ? -7.080 -4.512 5.725 1.00 95.56 107 GLY A N 1
ATOM 758 C CA . GLY A 1 107 ? -7.257 -5.786 6.420 1.00 95.56 107 GLY A CA 1
ATOM 759 C C . GLY A 1 107 ? -6.499 -5.837 7.747 1.00 95.56 107 GLY A C 1
ATOM 760 O O . GLY A 1 107 ? -7.088 -6.165 8.777 1.00 95.56 107 GLY A O 1
ATOM 761 N N . VAL A 1 108 ? -5.222 -5.446 7.751 1.00 93.00 108 VAL A N 1
ATOM 762 C CA . VAL A 1 108 ? -4.380 -5.404 8.960 1.00 93.00 108 VAL A CA 1
ATOM 763 C C . VAL A 1 108 ? -4.963 -4.448 9.999 1.00 93.00 108 VAL A C 1
ATOM 765 O O . VAL A 1 108 ? -5.139 -4.830 11.158 1.00 93.00 108 VAL A O 1
ATOM 768 N N . VAL A 1 109 ? -5.314 -3.227 9.591 1.00 90.94 109 VAL A N 1
ATOM 769 C CA . VAL A 1 109 ? -5.913 -2.228 10.486 1.00 90.94 109 VAL A CA 1
ATOM 770 C C . VAL A 1 109 ? -7.268 -2.701 11.010 1.00 90.94 109 VAL A C 1
ATOM 772 O O . VAL A 1 109 ? -7.545 -2.560 12.201 1.00 90.94 109 VAL A O 1
ATOM 775 N N . GLY A 1 110 ? -8.101 -3.301 10.158 1.00 91.31 110 GLY A N 1
ATOM 776 C CA . GLY A 1 110 ? -9.397 -3.852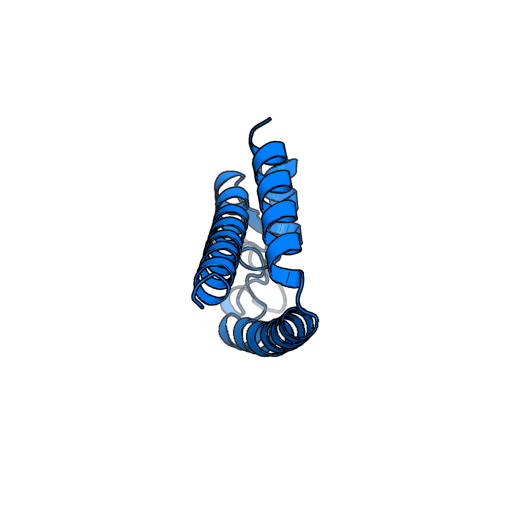 10.549 1.00 91.31 110 GLY A CA 1
ATOM 777 C C . GLY A 1 110 ? -9.265 -4.959 11.596 1.00 91.31 110 GLY A C 1
ATOM 778 O O . GLY A 1 110 ? -9.924 -4.906 12.636 1.00 91.31 110 GLY A O 1
ATOM 779 N N . VAL A 1 111 ? -8.362 -5.920 11.376 1.00 91.25 111 VAL A N 1
ATOM 780 C CA . VAL A 1 111 ? -8.080 -7.007 12.330 1.00 91.25 111 VAL A CA 1
ATOM 781 C C . VAL A 1 111 ? -7.531 -6.458 13.647 1.00 91.25 111 VAL A C 1
ATOM 783 O O . VAL A 1 111 ? -7.991 -6.867 14.716 1.00 91.25 111 VAL A O 1
ATOM 786 N N . ALA A 1 112 ? -6.596 -5.505 13.594 1.00 88.44 112 ALA A N 1
ATOM 787 C CA . ALA A 1 112 ? -6.055 -4.860 14.788 1.00 88.44 112 ALA A CA 1
ATOM 788 C C . ALA A 1 112 ? -7.144 -4.111 15.575 1.00 88.44 112 ALA A C 1
ATOM 790 O O . ALA A 1 112 ? -7.207 -4.225 16.802 1.00 88.44 112 ALA A O 1
ATOM 791 N N . SER A 1 113 ? -8.035 -3.400 14.876 1.00 86.38 113 SER A N 1
ATOM 792 C CA . SER A 1 113 ? -9.178 -2.694 15.465 1.00 86.38 113 SER A CA 1
ATOM 793 C C . SER A 1 113 ? -10.111 -3.666 16.193 1.00 86.38 113 SER A C 1
ATOM 795 O O . SER A 1 113 ? -10.342 -3.515 17.394 1.00 86.38 113 SER A O 1
ATOM 797 N N . VAL A 1 114 ? -10.551 -4.741 15.528 1.00 87.38 114 VAL A N 1
ATOM 798 C CA . VAL A 1 114 ? -11.416 -5.776 16.129 1.00 87.38 114 VAL A CA 1
ATOM 799 C C . VAL A 1 114 ? -10.736 -6.484 17.307 1.00 87.38 114 VAL A C 1
ATOM 801 O O . VAL A 1 114 ? -11.365 -6.715 18.342 1.00 87.38 114 VAL A O 1
ATOM 804 N N . GLY A 1 115 ? -9.449 -6.816 17.184 1.00 86.38 115 GLY A N 1
ATOM 805 C CA . GLY A 1 115 ? -8.677 -7.442 18.259 1.00 86.38 115 GLY A CA 1
ATOM 806 C C . GLY A 1 115 ? -8.547 -6.548 19.496 1.00 86.38 115 GLY A C 1
ATOM 807 O O . GLY A 1 115 ? -8.632 -7.040 20.621 1.00 86.38 115 GLY A O 1
ATOM 808 N N . SER A 1 116 ? -8.397 -5.236 19.292 1.00 81.81 116 SER A N 1
ATOM 809 C CA . SER A 1 116 ? -8.376 -4.238 20.366 1.00 81.81 116 SER A CA 1
ATOM 810 C C . SER A 1 116 ? -9.712 -4.179 21.115 1.00 81.81 116 SER A C 1
ATOM 812 O O . SER A 1 116 ? -9.713 -4.181 22.346 1.00 81.81 116 SER A O 1
ATOM 814 N N . PHE A 1 117 ? -10.843 -4.212 20.398 1.00 80.19 117 PHE A N 1
ATOM 815 C CA . PHE A 1 117 ? -12.178 -4.247 21.014 1.00 80.19 117 PHE A CA 1
ATOM 816 C C . PHE A 1 117 ? -12.389 -5.484 21.884 1.00 80.19 117 PHE A C 1
ATOM 818 O O . PHE A 1 117 ? -12.718 -5.360 23.060 1.00 80.19 117 PHE A O 1
ATOM 825 N N . ARG A 1 118 ? -12.092 -6.678 21.354 1.00 78.81 118 ARG A N 1
ATOM 826 C CA . ARG A 1 118 ? -12.278 -7.934 22.102 1.00 78.81 118 ARG A CA 1
ATOM 827 C C . ARG A 1 118 ? -11.512 -7.983 23.421 1.00 78.81 118 ARG A C 1
ATOM 829 O O . ARG A 1 118 ? -11.977 -8.625 24.346 1.00 78.81 118 ARG A O 1
ATOM 836 N N . ARG A 1 119 ? -10.344 -7.340 23.520 1.00 76.31 119 ARG A N 1
ATOM 837 C CA . ARG A 1 119 ? -9.565 -7.301 24.771 1.00 76.31 119 ARG A CA 1
ATOM 838 C C . ARG A 1 119 ? -10.106 -6.301 25.794 1.00 76.31 119 ARG A C 1
ATOM 840 O O . ARG A 1 119 ? -9.735 -6.396 26.955 1.00 76.31 119 ARG A O 1
ATOM 847 N N . ARG A 1 120 ? -10.920 -5.331 25.369 1.00 72.25 120 ARG A N 1
ATOM 848 C CA . ARG A 1 120 ? -11.506 -4.302 26.243 1.00 72.25 120 ARG A CA 1
ATOM 849 C C . ARG A 1 120 ? -12.884 -4.686 26.775 1.00 72.25 120 ARG A C 1
ATOM 851 O O . ARG A 1 120 ? -13.239 -4.227 27.851 1.00 72.25 120 ARG A O 1
ATOM 858 N N . ASP A 1 121 ? -13.617 -5.528 26.050 1.00 68.62 121 ASP A N 1
ATOM 859 C CA . ASP A 1 121 ? -14.990 -5.928 26.392 1.00 68.62 121 ASP A CA 1
ATOM 860 C C . ASP A 1 121 ? -15.071 -7.192 27.279 1.00 68.62 121 ASP A C 1
ATOM 862 O O . ASP A 1 121 ? -16.150 -7.757 27.452 1.00 68.62 121 ASP A O 1
ATOM 866 N N . VAL A 1 122 ? -13.951 -7.653 27.851 1.00 54.81 122 VAL A N 1
ATOM 867 C CA . VAL A 1 122 ? -13.923 -8.752 28.834 1.00 54.81 122 VAL A CA 1
ATOM 868 C C . VAL A 1 122 ? -13.693 -8.154 30.233 1.00 54.81 122 VAL A C 1
ATOM 870 O O . VAL A 1 122 ? -12.647 -7.529 30.421 1.00 54.81 122 VAL A O 1
ATOM 873 N N . PRO A 1 123 ? -14.653 -8.288 31.172 1.00 55.00 123 PRO A N 1
ATOM 874 C CA . PRO A 1 123 ? -14.536 -7.800 32.549 1.00 55.00 123 PRO A CA 1
ATOM 875 C C . PRO A 1 123 ? -13.617 -8.660 33.426 1.00 55.00 123 PRO A C 1
ATOM 877 O O . PRO A 1 123 ? -13.460 -9.869 33.132 1.00 55.00 123 PRO A O 1
#

Foldseek 3Di:
DVVVVLVVLLVVLVCLQPPDVVSVVVVVVCCVVVVVVVCVVVDPQDCCLPDLVQLVCQQVVQKDKDFGHQPPVQDDPNDGPPPDPSSDRIDIDGNVSSCVSVVVVSVVSNVSSVVVVVVVPDD

Sequence (123 aa):
AGIAAAAALGGYALTMLSRSTVFSLGLLFGVSVAGGLLLATIGPRDPGPVDPTINAQAVIADGTTYYVEPPDKCYRDNSLFDTDPDCSAQGARSLGEGLAHYGVLLGVVGVASVGSFRRRDVP

Secondary structure (DSSP, 8-state):
-HHHHHHHHHHHHHHHHTTSHHHHHHHHHHHHHHHHHHHHHH-SS--TTT-HHHHHHHHHTTSEEEE-PPPGGGEETTEE-TTSGGG-SEEEE-HHHHHHHHHHHHHHHHHHHHHHHHHHS--

=== Feature glossary ===
A reading guide for the features in this record.

Start from the sequence.

  · Sequence gives the chain of amino acids in standard one-letter code (A=alanine, C=cysteine, …, Y=tyrosine), read N→C. It is the only feature that is directly encoded by the gene; all structural features are derived from the folded form of this sequence.

Fold it, and you get atomic coordinates and the backbone conformation that goes with them.

  · The mmCIF table is the protein's shape written out atom by atom. For each backbone N, Cα, C, and carbonyl O, it records an (x, y, z) coordinate triple in Å plus the residue type, chain letter, and residue number.

  · Backbone dihedral angles. Every residue except chain termini has a φ (preceding-C → N → Cα → C) and a ψ (N → Cα → C → next-N). They are reported in degrees following the IUPAC sign convention. Secondary structure is essentially a statement about which (φ, ψ) basin each residue occupies.

  · DSSP 8-state secondary structure assigns each residue one of H (α-helix), G (3₁₀-helix), I (π-helix), E (extended β-strand), B (isolated β-bridge), T (hydrogen-bonded turn), S (bend), or '-' (coil). The assignment is computed from backbone hydrogen-bond geometry via the Kabsch–Sander algorithm.

  · P-SEA three-state annotation labels each residue as helix, strand, or coil based purely on the geometry of the Cα trace. It serves as a fallback when the full backbone (and thus DSSP) is unavailable.

Summarize the fold with a handful of shape descriptors and a per-residue structural alphabet.

  · Radius of gyration (Rg) is the root-mean-square distance of Cα atoms from their centroid — a single number for overall size and compactness. A globular domain of N residues has Rg ≈ 2.2·N^0.38 Å; an extended or disordered chain has a much larger Rg. The Cα contact count is the number of residue pairs whose Cα atoms are within 8 Å and are more than four positions apart in sequence — a standard proxy for tertiary packing density. The bounding box is the smallest axis-aligned box enclosing all Cα atoms.

  · Foldseek's 3Di representation compresses backbone geometry into a per-residue letter drawn from a learned twenty-state alphabet. It captures the tertiary interaction pattern around each residue — which residues are packed against it in space, regardless of where they are in sequence.

  · Accessible surface area quantifies burial. A residue with SASA near zero is packed into the hydrophobic core; one with SASA >100 Å² sits on the surface. Computed here via the Shrake–Rupley numerical algorithm with a 1.4 Å probe.

Ask how reliable the model is.

  · For AlphaFold models, the B-factor field carries pLDDT — the model's own estimate of local accuracy on a 0–100 scale. Regions with pLDDT<50 should be treated as essentially unmodeled; they often correspond to intrinsically disordered segments.

  · For experimental (PDB) structures, the B-factor (temperature factor) quantifies the positional spread of each atom in the crystal — a combination of thermal vibration and static disorder — in units of Å². High B-factors mark flexible loops or poorly resolved regions; low B-factors mark the rigid, well-ordered core.

  · PAE(i, j) answers: if I align the predicted and true structures on residue i, how far off (in Å) do I expect residue j to be? A block-diagonal PAE matrix with low values on the blocks and high values off-diagonal is the signature of a multi-domain protein with confidently predicted domains but uncertain inter-domain orientation.

Place it in context: what it resembles, what it is annotated as, and how it looks.

  · Structural nearest neighbors (via Foldseek easy-search vs the PDB). Reported per hit: target PDB id, E-value, and alignment TM-score. A TM-score above ~0.5 is the conventional threshold for 'same fold'.

  · Functional annotations link the protein to curated databases. InterPro entries identify conserved domains and families by matching the sequence against member-database signatures (Pfam, PROSITE, CDD, …). Gene Ontology (GO) terms describe molecular function, biological process, and cellular component in a controlled vocabulary. CATH places the structure in a hierarchical fold classification (Class/Architecture/Topology/Homologous-superfamily). The organism is the source species.

  · Plot images: a contact map (which residues are close in 3D, as an N×N binary image), a Ramachandran scatter (backbone torsion angles, revealing secondary-structure composition at a glance), and — for AlphaFold structures — a PAE heatmap (pairwise prediction confidence).

  · Structure images are PyMOL renders from six orthogonal camera directions. Cartoon representation draws helices as coils and strands as arrows; sticks shows the backbone as bonds; surface shows the solvent-excluded envelope. Rainbow coloring maps sequence position to hue (blue→red, N→C); chain coloring assigns a distinct color per polypeptide.